Protein AF-A0A2M7RM57-F1 (afdb_monomer_lite)

Sequence (154 aa):
MERKLYTVLDNIRSAENVGSILRTAESLGIDRVFLVGITPDLSHPKVKKTSLGAEDNLDIVYEKDSVTLAEKLKKENFETVSLEICEGSMDIEDFVFKKDICLFLGNEVSGVAKEILDISDCIIKIPMAGKKESLNVAVSFGIAAYALKMKNKV

Foldseek 3Di:
DQFAEEEEEEQAQDLLLQLLLLLLCLVLVHAAYEYEANRDDPVDVNSCVNVVCSVVVHHYHYYHDVLVVLVVVVVVVEAEEEEDPDPQAAELLPDDDPHHYYYYFYYPPPTDDPSSVVPGPHYHYHDDPDPDPDDGRSVRSNVNSVSSSVNSVD

Structure (mmCIF, N/CA/C/O backbone):
data_AF-A0A2M7RM57-F1
#
_entry.id   AF-A0A2M7RM57-F1
#
loop_
_atom_site.group_PDB
_atom_site.id
_atom_site.type_symbol
_atom_site.label_atom_id
_atom_site.label_alt_id
_atom_site.label_comp_id
_atom_site.label_asym_id
_atom_site.label_entity_id
_atom_site.label_seq_id
_atom_site.pdbx_PDB_ins_code
_atom_site.Cartn_x
_atom_site.Cartn_y
_atom_site.Cartn_z
_atom_site.occupancy
_atom_site.B_iso_or_equiv
_atom_site.auth_seq_id
_atom_site.auth_comp_id
_atom_site.auth_asym_id
_atom_site.auth_atom_id
_atom_site.pdbx_PDB_model_num
ATOM 1 N N . MET A 1 1 ? -10.420 17.363 11.952 1.00 61.44 1 MET A N 1
ATOM 2 C CA . MET A 1 1 ? -9.116 17.329 11.256 1.00 61.44 1 MET A CA 1
ATOM 3 C C . MET A 1 1 ? -9.121 16.094 10.385 1.00 61.44 1 MET A C 1
ATOM 5 O O . MET A 1 1 ? -9.561 15.058 10.868 1.00 61.44 1 MET A O 1
ATOM 9 N N . GLU A 1 2 ? -8.717 16.223 9.124 1.00 81.69 2 GLU A N 1
ATOM 10 C CA . GLU A 1 2 ? -8.566 15.074 8.225 1.00 81.69 2 GLU A CA 1
ATOM 11 C C . GLU A 1 2 ? -7.456 14.168 8.782 1.00 81.69 2 GLU A C 1
ATOM 13 O O . GLU A 1 2 ? -6.393 14.665 9.157 1.00 81.69 2 GLU A O 1
ATOM 18 N N . ARG A 1 3 ? -7.734 12.868 8.933 1.00 91.12 3 ARG A N 1
ATOM 19 C CA . ARG A 1 3 ? -6.757 11.898 9.460 1.00 91.12 3 ARG A CA 1
ATOM 20 C C . ARG A 1 3 ? -5.692 11.596 8.410 1.00 91.12 3 ARG A C 1
ATOM 22 O O . ARG A 1 3 ? -6.001 11.612 7.218 1.00 91.12 3 ARG A O 1
ATOM 29 N N . LYS A 1 4 ? -4.476 11.276 8.839 1.00 95.50 4 LYS A N 1
ATOM 30 C CA . LYS A 1 4 ? -3.389 10.904 7.928 1.00 95.50 4 LYS A CA 1
ATOM 31 C C . LYS A 1 4 ? -3.624 9.526 7.325 1.00 95.50 4 LYS A C 1
ATOM 33 O O . LYS A 1 4 ? -4.109 8.611 7.997 1.00 95.50 4 LYS A O 1
ATOM 38 N N . LEU A 1 5 ? -3.232 9.381 6.065 1.00 97.06 5 LEU A N 1
ATOM 39 C CA . LEU A 1 5 ? -3.246 8.122 5.336 1.00 97.06 5 LEU A CA 1
ATOM 40 C C . LEU A 1 5 ? -1.854 7.860 4.766 1.00 97.06 5 LEU A C 1
ATOM 42 O O . LEU A 1 5 ? -1.407 8.541 3.846 1.00 97.06 5 LEU A O 1
ATOM 46 N N . TYR A 1 6 ? -1.184 6.849 5.311 1.00 98.44 6 TYR A N 1
ATOM 47 C CA . TYR A 1 6 ? 0.064 6.319 4.770 1.00 98.44 6 TYR A CA 1
ATOM 48 C C . TYR A 1 6 ? -0.209 5.066 3.943 1.00 98.44 6 TYR A C 1
ATOM 50 O O . TYR A 1 6 ? -1.182 4.354 4.183 1.00 98.44 6 TYR A O 1
ATOM 58 N N . THR A 1 7 ? 0.664 4.774 2.985 1.00 98.62 7 THR A N 1
ATOM 59 C CA . THR A 1 7 ? 0.595 3.553 2.168 1.00 98.62 7 THR A CA 1
ATOM 60 C C . THR A 1 7 ? 1.918 2.808 2.216 1.00 98.62 7 THR A C 1
ATOM 62 O O . THR A 1 7 ? 2.970 3.428 2.120 1.00 98.62 7 THR A O 1
ATOM 65 N N . VAL A 1 8 ? 1.873 1.487 2.336 1.00 98.81 8 VAL A N 1
ATOM 66 C CA . VAL A 1 8 ? 3.037 0.599 2.328 1.00 98.81 8 VAL A CA 1
ATOM 67 C C . VAL A 1 8 ? 2.930 -0.324 1.126 1.00 98.81 8 VAL A C 1
ATOM 69 O O . VAL A 1 8 ? 1.977 -1.091 1.011 1.00 98.81 8 VAL A O 1
ATOM 72 N N . LEU A 1 9 ? 3.914 -0.250 0.235 1.00 98.69 9 LEU A N 1
ATOM 73 C CA . LEU A 1 9 ? 4.109 -1.199 -0.852 1.00 98.69 9 LEU A CA 1
ATOM 74 C C . LEU A 1 9 ? 5.076 -2.275 -0.357 1.00 98.69 9 LEU A C 1
ATOM 76 O O . LEU A 1 9 ? 6.291 -2.062 -0.339 1.00 98.69 9 LEU A O 1
ATOM 80 N N . ASP A 1 10 ? 4.527 -3.406 0.084 1.00 98.25 10 ASP A N 1
ATOM 81 C CA . ASP A 1 10 ? 5.308 -4.506 0.639 1.00 98.25 10 ASP A CA 1
ATOM 82 C C . ASP A 1 10 ? 5.699 -5.507 -0.452 1.00 98.25 10 ASP A C 1
ATOM 84 O O . ASP A 1 10 ? 4.862 -6.220 -1.009 1.00 98.25 10 ASP A O 1
ATOM 88 N N . ASN A 1 11 ? 6.998 -5.548 -0.763 1.00 98.00 11 ASN A N 1
ATOM 89 C CA . ASN A 1 11 ? 7.586 -6.457 -1.743 1.00 98.00 11 ASN A CA 1
ATOM 90 C C . ASN A 1 11 ? 6.893 -6.433 -3.126 1.00 98.00 11 ASN A C 1
ATOM 92 O O . ASN A 1 11 ? 6.825 -7.459 -3.810 1.00 98.00 11 ASN A O 1
ATOM 96 N N . ILE A 1 12 ? 6.406 -5.271 -3.575 1.00 98.19 12 ILE A N 1
ATOM 97 C CA . ILE A 1 12 ? 5.821 -5.093 -4.914 1.00 98.19 12 ILE A CA 1
ATOM 98 C C . ILE A 1 12 ? 6.909 -5.274 -5.965 1.00 98.19 12 ILE A C 1
ATOM 100 O O . ILE A 1 12 ? 7.942 -4.619 -5.916 1.00 98.19 12 ILE A O 1
ATOM 104 N N . ARG A 1 13 ? 6.700 -6.145 -6.953 1.00 97.62 13 ARG A N 1
ATOM 105 C CA . ARG A 1 13 ? 7.745 -6.448 -7.945 1.00 97.62 13 ARG A CA 1
ATOM 106 C C . ARG A 1 13 ? 7.738 -5.504 -9.134 1.00 97.62 13 ARG A C 1
ATOM 108 O O . ARG A 1 13 ? 8.794 -5.186 -9.682 1.00 97.62 13 ARG A O 1
ATOM 115 N N . SER A 1 14 ? 6.559 -5.103 -9.595 1.00 98.19 14 SER A N 1
ATOM 116 C CA . SER A 1 14 ? 6.437 -4.320 -10.819 1.00 98.19 14 SER A CA 1
ATOM 117 C C . SER A 1 14 ? 6.740 -2.848 -10.570 1.00 98.19 14 SER A C 1
ATOM 119 O O . SER A 1 14 ? 5.947 -2.123 -9.974 1.00 98.19 14 SER A O 1
ATOM 121 N N . ALA A 1 15 ? 7.844 -2.371 -11.139 1.00 98.19 15 ALA A N 1
ATOM 122 C CA . ALA A 1 15 ? 8.181 -0.950 -11.151 1.00 98.19 15 ALA A CA 1
ATOM 123 C C . ALA A 1 15 ? 7.086 -0.063 -11.786 1.00 98.19 15 ALA A C 1
ATOM 125 O O . ALA A 1 15 ? 6.947 1.098 -11.415 1.00 98.19 15 ALA A O 1
ATOM 126 N N . GLU A 1 16 ? 6.300 -0.593 -12.730 1.00 98.44 16 GLU A N 1
ATOM 127 C CA . GLU A 1 16 ? 5.183 0.140 -13.350 1.00 98.44 16 GLU A CA 1
ATOM 128 C C . GLU A 1 16 ? 3.979 0.251 -12.407 1.00 98.44 16 GLU A C 1
ATOM 130 O O . GLU A 1 16 ? 3.313 1.289 -12.384 1.00 98.44 16 GLU A O 1
ATOM 135 N N . ASN A 1 17 ? 3.724 -0.781 -11.589 1.00 98.56 17 ASN A N 1
ATOM 136 C CA . ASN A 1 17 ? 2.720 -0.699 -10.527 1.00 98.56 17 ASN A CA 1
ATOM 137 C C . ASN A 1 17 ? 3.150 0.322 -9.470 1.00 98.56 17 ASN A C 1
ATOM 139 O O . ASN A 1 17 ? 2.335 1.157 -9.097 1.00 98.56 17 ASN A O 1
ATOM 143 N N . VAL A 1 18 ? 4.420 0.300 -9.039 1.00 98.69 18 VAL A N 1
ATOM 144 C CA . VAL A 1 18 ? 4.945 1.271 -8.062 1.00 98.69 18 VAL A CA 1
ATOM 145 C C . VAL A 1 18 ? 4.752 2.700 -8.563 1.00 98.69 18 VAL A C 1
ATOM 147 O O . VAL A 1 18 ? 4.124 3.496 -7.875 1.00 98.69 18 VAL A O 1
ATOM 150 N N . GLY A 1 19 ? 5.218 3.034 -9.771 1.00 98.50 19 GLY A N 1
ATOM 151 C CA . GLY A 1 19 ? 5.071 4.403 -10.271 1.00 98.50 19 GLY A CA 1
ATOM 152 C C . GLY A 1 19 ? 3.611 4.813 -10.493 1.00 98.50 19 GLY A C 1
ATOM 153 O O . GLY A 1 19 ? 3.244 5.941 -10.174 1.00 98.50 19 GLY A O 1
ATOM 154 N N . SER A 1 20 ? 2.740 3.895 -10.930 1.00 98.62 20 SER A N 1
ATOM 155 C CA . SER A 1 20 ? 1.295 4.166 -11.016 1.00 98.62 20 SER A CA 1
ATOM 156 C C . SER A 1 20 ? 0.673 4.440 -9.641 1.00 98.62 20 SER A C 1
ATOM 158 O O . SER A 1 20 ? -0.116 5.371 -9.504 1.00 98.62 20 SER A O 1
ATOM 160 N N . ILE A 1 21 ? 1.062 3.673 -8.617 1.00 98.75 21 ILE A N 1
ATOM 161 C CA . ILE A 1 21 ? 0.627 3.876 -7.230 1.00 98.75 21 ILE A CA 1
ATOM 162 C C . ILE A 1 21 ? 1.112 5.227 -6.710 1.00 98.75 21 ILE A C 1
ATOM 164 O O . ILE A 1 21 ? 0.301 5.968 -6.169 1.00 98.75 21 ILE A O 1
ATOM 168 N N . LEU A 1 22 ? 2.381 5.593 -6.923 1.00 98.69 22 LEU A N 1
ATOM 169 C CA . LEU A 1 22 ? 2.905 6.907 -6.533 1.00 98.69 22 LEU A CA 1
ATOM 170 C C . LEU A 1 22 ? 2.117 8.040 -7.196 1.00 98.69 22 LEU A C 1
ATOM 172 O O . LEU A 1 22 ? 1.693 8.974 -6.525 1.00 98.69 22 LEU A O 1
ATOM 176 N N . ARG A 1 23 ? 1.829 7.926 -8.495 1.00 98.56 23 ARG A N 1
ATOM 177 C CA . ARG A 1 23 ? 1.012 8.919 -9.197 1.00 98.56 23 ARG A CA 1
ATOM 178 C C . ARG A 1 23 ? -0.365 9.085 -8.567 1.00 98.56 23 ARG A C 1
ATOM 180 O O . ARG A 1 23 ? -0.805 10.203 -8.324 1.00 98.56 23 ARG A O 1
ATOM 187 N N . THR A 1 24 ? -1.047 7.976 -8.294 1.00 98.62 24 THR A N 1
ATOM 188 C CA . THR A 1 24 ? -2.359 8.009 -7.644 1.00 98.62 24 THR A CA 1
ATOM 189 C C . THR A 1 24 ? -2.273 8.519 -6.206 1.00 98.62 24 THR A C 1
ATOM 191 O O . THR A 1 24 ? -3.161 9.249 -5.775 1.00 98.62 24 THR A O 1
ATOM 194 N N . ALA A 1 25 ? -1.214 8.177 -5.473 1.00 98.44 25 ALA A N 1
ATOM 195 C CA . ALA A 1 25 ? -1.012 8.593 -4.093 1.00 98.44 25 ALA A CA 1
ATOM 196 C C . ALA A 1 25 ? -0.871 10.116 -3.982 1.00 98.44 25 ALA A C 1
ATOM 198 O O . ALA A 1 25 ? -1.557 10.735 -3.171 1.00 98.44 25 ALA A O 1
ATOM 199 N N . GLU A 1 26 ? -0.058 10.722 -4.848 1.00 97.88 26 GLU A N 1
ATOM 200 C CA . GLU A 1 26 ? 0.096 12.178 -4.923 1.00 97.88 26 GLU A CA 1
ATOM 201 C C . GLU A 1 26 ? -1.242 12.845 -5.253 1.00 97.88 26 GLU A C 1
ATOM 203 O O . GLU A 1 26 ? -1.724 13.690 -4.500 1.00 97.88 26 GLU A O 1
ATOM 208 N N . SER A 1 27 ? -1.921 12.366 -6.300 1.00 97.19 27 SER A N 1
ATOM 209 C CA . SER A 1 27 ? -3.180 12.958 -6.766 1.00 97.19 27 SER A CA 1
ATOM 210 C C . SER A 1 27 ? -4.321 12.878 -5.744 1.00 97.19 27 SER A C 1
ATOM 212 O O . SER A 1 27 ? -5.268 13.662 -5.810 1.00 97.19 27 SER A O 1
ATOM 214 N N . LEU A 1 28 ? -4.265 11.924 -4.811 1.00 96.81 28 LEU A N 1
ATOM 215 C CA . LEU A 1 28 ? -5.256 11.756 -3.746 1.00 96.81 28 LEU A CA 1
ATOM 216 C C . LEU A 1 28 ? -4.838 12.394 -2.413 1.00 96.81 28 LEU A C 1
ATOM 218 O O . LEU A 1 28 ? -5.614 12.342 -1.454 1.00 96.81 28 LEU A O 1
ATOM 222 N N . GLY A 1 29 ? -3.652 13.005 -2.339 1.00 96.00 29 GLY A N 1
ATOM 223 C CA . GLY A 1 29 ? -3.125 13.594 -1.110 1.00 96.00 29 GLY A CA 1
ATOM 224 C C . GLY A 1 29 ? -2.883 12.541 -0.028 1.00 96.00 29 GLY A C 1
ATOM 225 O O . GLY A 1 29 ? -3.387 12.677 1.090 1.00 96.00 29 GLY A O 1
ATOM 226 N N . ILE A 1 30 ? -2.196 11.457 -0.396 1.00 97.50 30 ILE A N 1
ATOM 227 C CA . ILE A 1 30 ? -1.618 10.483 0.536 1.00 97.50 30 ILE A CA 1
ATOM 228 C C . ILE A 1 30 ? -0.390 11.119 1.181 1.00 97.50 30 ILE A C 1
ATOM 230 O O . ILE A 1 30 ? 0.481 11.634 0.486 1.00 97.50 30 ILE A O 1
ATOM 234 N N . ASP A 1 31 ? -0.320 11.077 2.508 1.00 97.06 31 ASP A N 1
ATOM 235 C CA . ASP A 1 31 ? 0.674 11.842 3.262 1.00 97.06 31 ASP A CA 1
ATOM 236 C C . ASP A 1 31 ? 2.089 11.255 3.158 1.00 97.06 31 ASP A C 1
ATOM 238 O O . ASP A 1 31 ? 3.069 11.993 3.219 1.00 97.06 31 ASP A O 1
ATOM 242 N N . ARG A 1 32 ? 2.206 9.925 3.035 1.00 98.38 32 ARG A N 1
ATOM 243 C CA . ARG A 1 32 ? 3.490 9.218 2.926 1.00 98.38 32 ARG A CA 1
ATOM 244 C C . ARG A 1 32 ? 3.338 7.860 2.255 1.00 98.38 32 ARG A C 1
ATOM 246 O O . ARG A 1 32 ? 2.374 7.134 2.514 1.00 98.38 32 ARG A O 1
ATOM 253 N N . VAL A 1 33 ?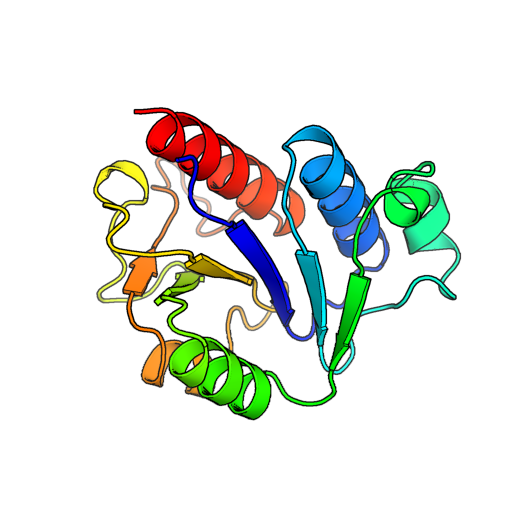 4.337 7.486 1.462 1.00 98.75 33 VAL A N 1
ATOM 254 C CA . VAL A 1 33 ? 4.443 6.163 0.844 1.00 98.75 33 VAL A CA 1
ATOM 255 C C . VAL A 1 33 ? 5.722 5.463 1.299 1.00 98.75 33 VAL A C 1
ATOM 257 O O . VAL A 1 33 ? 6.812 6.020 1.211 1.00 98.75 33 VAL A O 1
ATOM 260 N N . PHE A 1 34 ? 5.600 4.223 1.761 1.00 98.81 34 PHE A N 1
ATOM 261 C CA . PHE A 1 34 ? 6.725 3.365 2.107 1.00 98.81 34 PHE A CA 1
ATOM 262 C C . PHE A 1 34 ? 6.963 2.333 1.010 1.00 98.81 34 PHE A C 1
ATOM 264 O O . PHE A 1 34 ? 6.041 1.618 0.615 1.00 98.81 34 PHE A O 1
ATOM 271 N N . LEU A 1 35 ? 8.206 2.233 0.548 1.00 98.69 35 LEU A N 1
ATOM 272 C CA . LEU A 1 35 ? 8.666 1.193 -0.368 1.00 98.69 35 LEU A CA 1
ATOM 273 C C . LEU A 1 35 ? 9.481 0.190 0.445 1.00 98.69 35 LEU A C 1
ATOM 275 O O . LEU A 1 35 ? 10.524 0.546 0.999 1.00 98.69 35 LEU A O 1
ATOM 279 N N . VAL A 1 36 ? 8.973 -1.040 0.568 1.00 98.62 36 VAL A N 1
ATOM 280 C CA . VAL A 1 36 ? 9.518 -2.022 1.513 1.00 98.62 36 VAL A CA 1
ATOM 281 C C . VAL A 1 36 ? 10.094 -3.241 0.808 1.00 98.62 36 VAL A C 1
ATOM 283 O O . VAL A 1 36 ? 9.532 -3.735 -0.178 1.00 98.62 36 VAL A O 1
ATOM 286 N N . GLY A 1 37 ? 11.220 -3.732 1.328 1.00 97.56 37 GLY A N 1
ATOM 287 C CA . GLY A 1 37 ? 11.848 -4.972 0.887 1.00 97.56 37 GLY A CA 1
ATOM 288 C C . GLY A 1 37 ? 12.381 -4.866 -0.539 1.00 97.56 37 GLY A C 1
ATOM 289 O O . GLY A 1 37 ? 13.231 -4.026 -0.829 1.00 97.56 37 GLY A O 1
ATOM 290 N N . ILE A 1 38 ? 11.893 -5.727 -1.436 1.00 97.38 38 ILE A N 1
ATOM 291 C CA . ILE A 1 38 ? 12.341 -5.754 -2.841 1.00 97.38 38 ILE A CA 1
ATOM 292 C C . ILE A 1 38 ? 11.683 -4.692 -3.734 1.00 97.38 38 ILE A C 1
ATOM 294 O O . ILE A 1 38 ? 11.939 -4.681 -4.940 1.00 97.38 38 ILE A O 1
ATOM 298 N N . THR A 1 39 ? 10.804 -3.854 -3.181 1.00 98.44 39 THR A N 1
ATOM 299 C CA . THR A 1 39 ? 10.022 -2.890 -3.961 1.00 98.44 39 THR A CA 1
ATOM 300 C C . THR A 1 39 ? 10.928 -1.926 -4.735 1.00 98.44 39 THR A C 1
ATOM 302 O O . THR A 1 39 ? 11.759 -1.266 -4.109 1.00 98.44 39 THR A O 1
ATOM 305 N N . PRO A 1 40 ? 10.791 -1.814 -6.076 1.00 98.06 40 PRO A N 1
ATOM 306 C CA . PRO A 1 40 ? 11.600 -0.902 -6.876 1.00 98.06 40 PRO A CA 1
ATOM 307 C C . PRO A 1 40 ? 11.524 0.539 -6.377 1.00 98.06 40 PRO A C 1
ATOM 309 O O . PRO A 1 40 ? 10.439 1.082 -6.176 1.00 98.06 40 PRO A O 1
ATOM 312 N N . ASP A 1 41 ? 12.689 1.158 -6.226 1.00 96.00 41 ASP A N 1
ATOM 313 C CA . ASP A 1 41 ? 12.825 2.538 -5.786 1.00 96.00 41 ASP A CA 1
ATOM 314 C C . ASP A 1 41 ? 12.803 3.545 -6.950 1.00 96.00 41 ASP A C 1
ATOM 316 O O . ASP A 1 41 ? 12.694 3.195 -8.131 1.00 96.00 41 ASP A O 1
ATOM 320 N N . LEU A 1 42 ? 12.950 4.829 -6.618 1.00 95.81 42 LEU A N 1
ATOM 321 C CA . LEU A 1 42 ? 13.011 5.913 -7.601 1.00 95.81 42 LEU A CA 1
ATOM 322 C C . LEU A 1 42 ? 14.261 5.866 -8.502 1.00 95.81 42 LEU A C 1
ATOM 324 O O . LEU A 1 42 ? 14.324 6.601 -9.490 1.00 95.81 42 LEU A O 1
ATOM 328 N N . SER A 1 43 ? 15.263 5.026 -8.217 1.00 95.56 43 SER A N 1
ATOM 329 C CA . SER A 1 43 ? 16.381 4.819 -9.146 1.00 95.56 43 SER A CA 1
ATOM 330 C C . SER A 1 43 ? 15.950 4.012 -10.376 1.00 95.56 43 SER A C 1
ATOM 332 O O . SER A 1 43 ? 16.556 4.132 -11.445 1.00 95.56 43 SER A O 1
ATOM 334 N N . HIS A 1 44 ? 14.862 3.242 -10.270 1.00 97.12 44 HIS A N 1
ATOM 335 C CA . HIS A 1 44 ? 14.381 2.401 -11.351 1.00 97.12 44 HIS A CA 1
ATOM 336 C C . HIS A 1 44 ? 13.651 3.230 -12.433 1.00 97.12 44 HIS A C 1
ATOM 338 O O . HIS A 1 44 ? 12.614 3.846 -12.170 1.00 97.12 44 HIS A O 1
ATOM 344 N N . PRO A 1 45 ? 14.087 3.191 -13.709 1.00 96.50 45 PRO A N 1
ATOM 345 C CA . PRO A 1 45 ? 13.595 4.105 -14.748 1.00 96.50 45 PRO A CA 1
ATOM 346 C C . PRO A 1 45 ? 12.099 3.950 -15.048 1.00 96.50 45 PRO A C 1
ATOM 348 O O . PRO A 1 45 ? 11.426 4.919 -15.392 1.00 96.50 45 PRO A O 1
ATOM 351 N N . LYS A 1 46 ? 11.550 2.735 -14.902 1.00 97.75 46 LYS A N 1
ATOM 352 C CA . LYS A 1 46 ? 10.108 2.499 -15.086 1.00 97.75 46 LYS A CA 1
ATOM 353 C C . LYS A 1 46 ? 9.238 3.107 -13.981 1.00 97.75 46 LYS A C 1
ATOM 355 O O . LYS A 1 46 ? 8.101 3.454 -14.286 1.00 97.75 46 LYS A O 1
ATOM 360 N N . VAL A 1 47 ? 9.761 3.258 -12.756 1.00 97.75 47 VAL A N 1
ATOM 361 C CA . VAL A 1 47 ? 9.029 3.926 -11.667 1.00 97.75 47 VAL A CA 1
ATOM 362 C C . VAL A 1 47 ? 8.820 5.380 -12.072 1.00 97.75 47 VAL A C 1
ATOM 364 O O . VAL A 1 47 ? 7.686 5.768 -12.324 1.00 97.75 47 VAL A O 1
ATOM 367 N N . LYS A 1 48 ? 9.913 6.109 -12.335 1.00 95.94 48 LYS A N 1
ATOM 368 C CA . LYS A 1 48 ? 9.886 7.508 -12.807 1.00 95.94 48 LYS A CA 1
ATOM 369 C C . LYS A 1 48 ? 9.021 7.720 -14.050 1.00 95.94 48 LYS A C 1
ATOM 371 O O . LYS A 1 48 ? 8.248 8.668 -14.153 1.00 95.94 48 LYS A O 1
ATOM 376 N N . LYS A 1 49 ? 9.125 6.806 -15.022 1.00 96.94 49 LYS A N 1
ATOM 377 C CA . LYS A 1 49 ? 8.346 6.882 -16.267 1.00 96.94 49 LYS A CA 1
ATOM 378 C C . LYS A 1 49 ? 6.833 6.813 -16.025 1.00 96.94 49 LYS A C 1
ATOM 380 O O . LYS A 1 49 ? 6.081 7.376 -16.814 1.00 96.94 49 LYS A O 1
ATOM 385 N N . THR A 1 50 ? 6.385 6.089 -15.001 1.00 96.75 50 THR A N 1
ATOM 386 C CA . THR A 1 50 ? 4.952 5.871 -14.740 1.00 96.75 50 THR A CA 1
ATOM 387 C C . THR A 1 50 ? 4.394 6.800 -13.664 1.00 96.75 50 THR A C 1
ATOM 389 O O . THR A 1 50 ? 3.218 7.157 -13.747 1.00 96.75 50 THR A O 1
ATOM 392 N N . SER A 1 51 ? 5.230 7.266 -12.731 1.00 95.06 51 SER A N 1
ATOM 393 C CA . SER A 1 51 ? 4.866 8.272 -11.727 1.00 95.06 51 SER A CA 1
ATOM 394 C C . SER A 1 51 ? 4.710 9.682 -12.304 1.00 95.06 51 SER A C 1
ATOM 396 O O . SER A 1 51 ? 3.879 10.442 -11.815 1.00 95.06 51 SER A O 1
ATOM 398 N N . LEU A 1 52 ? 5.422 10.008 -13.392 1.00 95.44 52 LEU A N 1
ATOM 399 C CA . LEU A 1 52 ? 5.318 11.286 -14.118 1.00 95.44 52 LEU A CA 1
ATOM 400 C C . LEU A 1 52 ? 5.544 12.534 -13.238 1.00 95.44 52 LEU A C 1
ATOM 402 O O . LEU A 1 52 ? 4.835 13.528 -13.391 1.00 95.44 52 LEU A O 1
ATOM 406 N N . GLY A 1 53 ? 6.530 12.494 -12.337 1.00 94.19 53 GLY A N 1
ATOM 407 C CA . GLY A 1 53 ? 6.894 13.621 -11.466 1.00 94.19 53 GLY A CA 1
ATOM 408 C C . GLY A 1 53 ? 6.090 13.695 -10.166 1.00 94.19 53 GLY A C 1
ATOM 409 O O . GLY A 1 53 ? 6.349 14.558 -9.332 1.00 94.19 53 GLY A O 1
ATOM 410 N N . ALA A 1 54 ? 5.136 12.785 -9.953 1.00 95.44 54 ALA A N 1
ATOM 411 C CA . ALA A 1 54 ? 4.425 12.670 -8.681 1.00 95.44 54 ALA A CA 1
ATOM 412 C C . ALA A 1 54 ? 5.371 12.363 -7.507 1.00 95.44 54 ALA A C 1
ATOM 414 O O . ALA A 1 54 ? 5.124 12.784 -6.380 1.00 95.44 54 ALA A O 1
ATOM 415 N N . GLU A 1 55 ? 6.472 11.657 -7.775 1.00 93.38 55 GLU A N 1
ATOM 416 C CA . GLU A 1 55 ? 7.487 11.330 -6.777 1.00 93.38 55 GLU A CA 1
ATOM 417 C C . GLU A 1 55 ? 8.157 12.559 -6.150 1.00 93.38 55 GLU A C 1
ATOM 419 O O . GLU A 1 55 ? 8.637 12.464 -5.025 1.00 93.38 55 GLU A O 1
ATOM 424 N N . ASP A 1 56 ? 8.166 13.704 -6.840 1.00 95.00 56 ASP A N 1
ATOM 425 C CA . ASP A 1 56 ? 8.834 14.922 -6.371 1.00 95.00 56 ASP A CA 1
ATOM 426 C C . ASP A 1 56 ? 8.024 15.657 -5.288 1.00 95.00 56 ASP A C 1
ATOM 428 O O . ASP A 1 56 ? 8.572 16.479 -4.553 1.00 95.00 56 ASP A O 1
ATOM 432 N N . ASN A 1 57 ? 6.725 15.358 -5.176 1.00 95.94 57 ASN A N 1
ATOM 433 C CA . ASN A 1 57 ? 5.801 15.983 -4.222 1.00 95.94 57 ASN A CA 1
ATOM 434 C C . ASN A 1 57 ? 5.312 15.016 -3.133 1.00 95.94 57 ASN A C 1
ATOM 436 O O . ASN A 1 57 ? 4.503 15.396 -2.288 1.00 95.94 57 ASN A O 1
ATOM 440 N N . LEU A 1 58 ? 5.792 13.771 -3.148 1.00 96.31 58 LEU A N 1
ATOM 441 C CA . LEU A 1 58 ? 5.454 12.756 -2.159 1.00 96.31 58 LEU A CA 1
ATOM 442 C C . LEU A 1 58 ? 6.580 12.560 -1.151 1.00 96.31 58 LEU A C 1
ATOM 444 O O . LEU A 1 58 ? 7.753 12.462 -1.507 1.00 96.31 58 LEU A O 1
ATOM 448 N N . ASP A 1 59 ? 6.204 12.393 0.114 1.00 98.00 59 ASP A N 1
ATOM 449 C CA . ASP A 1 59 ? 7.115 11.863 1.121 1.00 98.00 59 ASP A CA 1
ATOM 450 C C . ASP A 1 59 ? 7.252 10.344 0.922 1.00 98.00 59 ASP A C 1
ATOM 452 O O . ASP A 1 59 ? 6.330 9.575 1.214 1.00 98.00 59 ASP A O 1
ATOM 456 N N . ILE A 1 60 ? 8.385 9.918 0.360 1.00 98.44 60 ILE A N 1
ATOM 457 C CA . ILE A 1 60 ? 8.674 8.517 0.035 1.00 98.44 60 ILE A CA 1
ATOM 458 C C . ILE A 1 60 ? 9.802 8.016 0.934 1.00 98.44 60 ILE A C 1
ATOM 460 O O . ILE A 1 60 ? 10.912 8.549 0.919 1.00 98.44 60 ILE A O 1
ATOM 464 N N . VAL A 1 61 ? 9.529 6.949 1.684 1.00 98.31 61 VAL A N 1
ATOM 465 C CA . VAL A 1 61 ? 10.469 6.358 2.642 1.00 98.31 61 VAL A CA 1
ATOM 466 C C . VAL A 1 61 ? 10.772 4.912 2.265 1.00 98.31 61 VAL A C 1
ATOM 468 O O . VAL A 1 61 ? 9.881 4.143 1.914 1.00 98.31 61 VAL A O 1
ATOM 471 N N . TYR A 1 62 ? 12.041 4.530 2.368 1.00 98.19 62 TYR A N 1
ATOM 472 C CA . TYR A 1 62 ? 12.496 3.166 2.1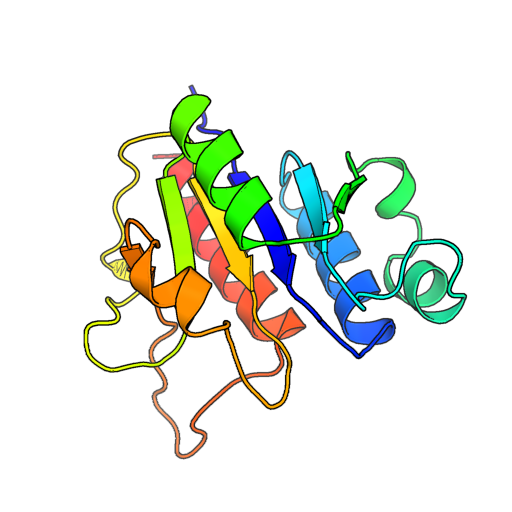20 1.00 98.19 62 TYR A CA 1
ATOM 473 C C . TYR A 1 62 ? 12.698 2.433 3.432 1.00 98.19 62 TYR A C 1
ATOM 475 O O . TYR A 1 62 ? 13.413 2.920 4.307 1.00 98.19 62 TYR A O 1
ATOM 483 N N . GLU A 1 63 ? 12.116 1.247 3.544 1.00 98.25 63 GLU A N 1
ATOM 484 C CA . GLU A 1 63 ? 12.269 0.390 4.717 1.00 98.25 63 GLU A CA 1
ATOM 485 C C . GLU A 1 63 ? 12.623 -1.032 4.283 1.00 98.25 63 GLU A C 1
ATOM 487 O O . GLU A 1 63 ? 12.318 -1.476 3.177 1.00 98.25 63 GLU A O 1
ATOM 492 N N . LYS A 1 64 ? 13.313 -1.769 5.152 1.00 97.62 64 LYS A N 1
ATOM 493 C CA . LYS A 1 64 ? 13.749 -3.135 4.822 1.00 97.62 64 LYS A CA 1
ATOM 494 C C . LYS A 1 64 ? 12.700 -4.190 5.140 1.00 97.62 64 LYS A C 1
ATOM 496 O O . LYS A 1 64 ? 12.637 -5.194 4.440 1.00 97.62 64 LYS A O 1
ATOM 501 N N . ASP A 1 65 ? 11.930 -3.970 6.198 1.00 97.69 65 ASP A N 1
ATOM 502 C CA . ASP A 1 65 ? 11.078 -4.980 6.812 1.00 97.69 65 ASP A CA 1
ATOM 503 C C . ASP A 1 65 ? 9.725 -4.375 7.193 1.00 97.69 65 ASP A C 1
ATOM 505 O O . ASP A 1 65 ? 9.654 -3.373 7.912 1.00 97.69 65 ASP A O 1
ATOM 509 N N . SER A 1 66 ? 8.649 -4.974 6.685 1.00 97.44 66 SER A N 1
ATOM 510 C CA . SER A 1 66 ? 7.291 -4.461 6.858 1.00 97.44 66 SER A CA 1
ATOM 511 C C . SER A 1 66 ? 6.764 -4.692 8.273 1.00 97.44 66 SER A C 1
ATOM 513 O O . SER A 1 66 ? 6.001 -3.864 8.769 1.00 97.44 66 SER A O 1
ATOM 515 N N . VAL A 1 67 ? 7.203 -5.757 8.953 1.00 98.06 67 VAL A N 1
ATOM 516 C CA . VAL A 1 67 ? 6.774 -6.092 10.321 1.00 98.06 67 VAL A CA 1
ATOM 517 C C . VAL A 1 67 ? 7.294 -5.049 11.308 1.00 98.06 67 VAL A C 1
ATOM 519 O O . VAL A 1 67 ? 6.522 -4.442 12.049 1.00 98.06 67 VAL A O 1
ATOM 522 N N . THR A 1 68 ? 8.592 -4.754 11.250 1.00 98.19 68 THR A N 1
ATOM 523 C CA . THR A 1 68 ? 9.235 -3.718 12.066 1.00 98.19 68 THR A CA 1
ATOM 524 C C . THR A 1 68 ? 8.606 -2.346 11.809 1.00 98.19 68 THR A C 1
ATOM 526 O O . THR A 1 68 ? 8.365 -1.579 12.747 1.00 98.19 68 THR A O 1
ATOM 529 N N . LEU A 1 69 ? 8.298 -2.034 10.543 1.00 98.31 69 LEU A N 1
ATOM 530 C CA . LEU A 1 69 ? 7.600 -0.803 10.176 1.00 98.31 69 LEU A CA 1
ATOM 531 C C . LEU A 1 69 ? 6.188 -0.745 10.781 1.00 98.31 69 LEU A C 1
ATOM 533 O O . LEU A 1 69 ? 5.820 0.274 11.366 1.00 98.31 69 LEU A O 1
ATOM 537 N N . ALA A 1 70 ? 5.411 -1.823 10.683 1.00 98.19 70 ALA A N 1
ATOM 538 C CA . ALA A 1 70 ? 4.066 -1.900 11.246 1.00 98.19 70 ALA A CA 1
ATOM 539 C C . ALA A 1 70 ? 4.080 -1.683 12.768 1.00 98.19 70 ALA A C 1
ATOM 541 O O . ALA A 1 70 ? 3.327 -0.856 13.284 1.00 98.19 70 ALA A O 1
ATOM 542 N N . GLU A 1 71 ? 4.983 -2.348 13.492 1.00 97.88 71 GLU A N 1
ATOM 543 C CA . GLU A 1 71 ? 5.140 -2.167 14.940 1.00 97.88 71 GLU A CA 1
ATOM 544 C C . GLU A 1 71 ? 5.517 -0.730 15.320 1.00 97.88 71 GLU A C 1
ATOM 546 O O . GLU A 1 71 ? 5.013 -0.190 16.312 1.00 97.88 71 GLU A O 1
ATOM 551 N N . LYS A 1 72 ? 6.398 -0.093 14.540 1.00 98.12 72 LYS A N 1
ATOM 552 C CA . LYS A 1 72 ? 6.771 1.313 14.727 1.00 98.12 72 LYS A CA 1
ATOM 553 C C . LYS A 1 72 ? 5.561 2.229 14.540 1.00 98.12 72 LYS A C 1
ATOM 555 O O . LYS A 1 72 ? 5.277 3.038 15.419 1.00 98.12 72 LYS A O 1
ATOM 560 N N . LEU A 1 73 ? 4.815 2.068 13.450 1.00 97.56 73 LEU A N 1
ATOM 561 C CA . LEU A 1 73 ? 3.646 2.899 13.152 1.00 97.56 73 LEU A CA 1
ATOM 562 C C . LEU A 1 73 ? 2.530 2.723 14.191 1.00 97.56 73 LEU A C 1
ATOM 564 O O . LEU A 1 73 ? 1.901 3.702 14.591 1.00 97.56 73 LEU A O 1
ATOM 568 N N . LYS A 1 74 ? 2.338 1.510 14.724 1.00 96.75 74 LYS A N 1
ATOM 569 C CA . LYS A 1 74 ? 1.424 1.284 15.856 1.00 96.75 74 LYS A CA 1
ATOM 570 C C . LYS A 1 74 ? 1.812 2.096 17.092 1.00 96.75 74 LYS A C 1
ATOM 572 O O . LYS A 1 74 ? 0.937 2.682 17.728 1.00 96.75 74 LYS A O 1
ATOM 577 N N . LYS A 1 75 ? 3.108 2.171 17.423 1.00 97.25 75 LYS A N 1
ATOM 578 C CA . LYS A 1 75 ? 3.619 3.004 18.533 1.00 97.25 75 LYS A CA 1
ATOM 579 C C . LYS A 1 75 ? 3.418 4.500 18.272 1.00 97.25 75 LYS A C 1
ATOM 581 O O . LYS A 1 75 ? 3.251 5.260 19.219 1.00 97.25 75 LYS A O 1
ATOM 586 N N . GLU A 1 76 ? 3.375 4.905 17.005 1.00 96.31 76 GLU A N 1
ATOM 587 C CA . GLU A 1 76 ? 3.038 6.263 16.556 1.00 96.31 76 GLU A CA 1
ATOM 588 C C . GLU A 1 76 ? 1.517 6.512 16.453 1.00 96.31 76 GLU A C 1
ATOM 590 O O . GLU A 1 76 ? 1.092 7.539 15.932 1.00 96.31 76 GLU A O 1
ATOM 595 N N . ASN A 1 77 ? 0.690 5.605 16.989 1.00 95.81 77 ASN A N 1
ATOM 596 C CA . ASN A 1 77 ? -0.772 5.690 17.007 1.00 95.81 77 ASN A CA 1
ATOM 597 C C . ASN A 1 77 ? -1.435 5.632 15.616 1.00 95.81 77 ASN A C 1
ATOM 599 O O . ASN A 1 77 ? -2.513 6.195 15.419 1.00 95.81 77 ASN A O 1
ATOM 603 N N . PHE A 1 78 ? -0.838 4.899 14.672 1.00 97.44 78 PHE A N 1
ATOM 604 C CA . PHE A 1 78 ? -1.505 4.510 13.427 1.00 97.44 78 PHE A CA 1
ATOM 605 C C . PHE A 1 78 ? -2.305 3.209 13.599 1.00 97.44 78 PHE A C 1
ATOM 607 O O . PHE A 1 78 ? -1.967 2.343 14.412 1.00 97.44 78 PHE A O 1
ATOM 614 N N . GLU A 1 79 ? -3.398 3.072 12.851 1.00 97.06 79 GLU A N 1
ATOM 615 C CA . GLU A 1 79 ? -4.088 1.808 12.583 1.00 97.06 79 GLU A CA 1
ATOM 616 C C . GLU A 1 79 ? -3.437 1.138 11.379 1.00 97.06 79 GLU A C 1
ATOM 618 O O . GLU A 1 79 ? -3.328 1.729 10.307 1.00 97.06 79 GLU A O 1
ATOM 623 N N . THR A 1 80 ? -2.992 -0.095 11.556 1.00 97.81 80 THR A N 1
ATOM 624 C CA . THR A 1 80 ? -2.455 -0.918 10.470 1.00 97.81 80 THR A CA 1
ATOM 625 C C . THR A 1 80 ? -3.605 -1.623 9.766 1.00 97.81 80 THR A C 1
ATOM 627 O O . THR A 1 80 ? -4.353 -2.380 10.385 1.00 97.81 80 THR A O 1
ATOM 630 N N . VAL A 1 81 ? -3.772 -1.339 8.478 1.00 98.31 81 VAL A N 1
ATOM 631 C CA . VAL A 1 81 ? -4.882 -1.844 7.672 1.00 98.31 81 VAL A CA 1
ATOM 632 C C . VAL A 1 81 ? -4.310 -2.568 6.464 1.00 98.31 81 VAL A C 1
ATOM 634 O O . VAL A 1 81 ? -3.608 -1.955 5.670 1.00 98.31 81 VAL A O 1
ATOM 637 N N . SER A 1 82 ? -4.611 -3.850 6.297 1.00 98.56 82 SER A N 1
ATOM 638 C CA . SER A 1 82 ? -4.184 -4.611 5.115 1.00 98.56 82 SER A CA 1
ATOM 639 C C . SER A 1 82 ? -5.279 -4.644 4.059 1.00 98.56 82 SER A C 1
ATOM 641 O O . SER A 1 82 ? -6.432 -4.914 4.386 1.00 98.56 82 SER A O 1
ATOM 643 N N . LEU A 1 83 ? -4.927 -4.391 2.795 1.00 98.50 83 LEU A N 1
ATOM 644 C CA . LEU A 1 83 ? -5.832 -4.578 1.662 1.00 98.50 83 LEU A CA 1
ATOM 645 C C . LEU A 1 83 ? -5.636 -5.982 1.082 1.00 98.50 83 LEU A C 1
ATOM 647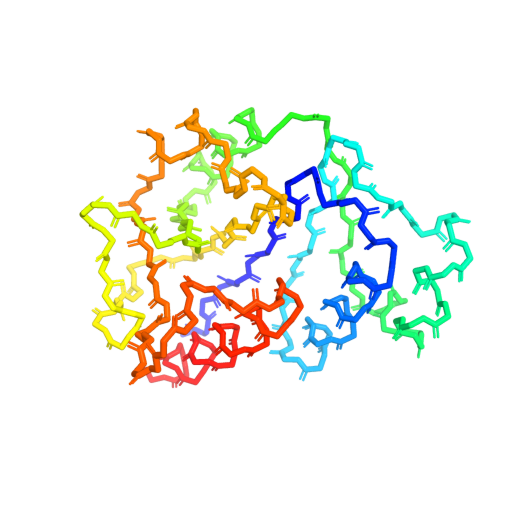 O O . LEU A 1 83 ? -4.739 -6.191 0.268 1.00 98.50 83 LEU A O 1
ATOM 651 N N . GLU A 1 84 ? -6.471 -6.931 1.498 1.00 97.94 84 GLU A N 1
ATOM 652 C CA . GLU A 1 84 ? -6.361 -8.331 1.079 1.00 97.94 84 GLU A CA 1
ATOM 653 C C . GLU A 1 84 ? -7.720 -9.042 1.088 1.00 97.94 84 GLU A C 1
ATOM 655 O O . GLU A 1 84 ? -8.571 -8.797 1.946 1.00 97.94 84 GLU A O 1
ATOM 660 N N . ILE A 1 85 ? -7.921 -9.958 0.138 1.00 95.75 85 ILE A N 1
ATOM 661 C CA . ILE A 1 85 ? -9.101 -10.824 0.086 1.00 95.75 85 ILE A CA 1
ATOM 662 C C . ILE A 1 85 ? -8.761 -12.136 0.794 1.00 95.75 85 ILE A C 1
ATOM 664 O O . ILE A 1 85 ? -8.262 -13.086 0.197 1.00 95.75 85 ILE A O 1
ATOM 668 N N . CYS A 1 86 ? -9.067 -12.201 2.086 1.00 94.25 86 CYS A N 1
ATOM 669 C CA . CYS A 1 86 ? -8.907 -13.412 2.889 1.00 94.25 86 CYS A CA 1
ATOM 670 C C . CYS A 1 86 ? -10.120 -13.662 3.792 1.00 94.25 86 CYS A C 1
ATOM 672 O O . CYS A 1 86 ? -11.024 -12.824 3.910 1.00 94.25 86 CYS A O 1
ATOM 674 N N . GLU A 1 87 ? -10.148 -14.820 4.449 1.00 92.12 87 GLU A N 1
ATOM 675 C CA . GLU A 1 87 ? -11.122 -15.088 5.506 1.00 92.12 87 GLU A CA 1
ATOM 676 C C . GLU A 1 87 ? -11.012 -14.015 6.604 1.00 92.12 87 GLU A C 1
ATOM 678 O O . GLU A 1 87 ? -9.915 -13.606 6.978 1.00 92.12 87 GLU A O 1
ATOM 683 N N . GLY A 1 88 ? -12.154 -13.502 7.067 1.00 92.12 88 GLY A N 1
ATOM 684 C CA . GLY A 1 88 ? -12.206 -12.427 8.064 1.00 92.12 88 GLY A CA 1
ATOM 685 C C . GLY A 1 88 ? -11.996 -11.004 7.528 1.00 92.12 88 GLY A C 1
ATOM 686 O O . GLY A 1 88 ? -12.157 -10.059 8.297 1.00 92.12 88 GLY A O 1
ATOM 687 N N . SER A 1 89 ? -11.699 -10.818 6.235 1.00 96.50 89 SER A N 1
ATOM 688 C CA . SER A 1 89 ? -11.626 -9.477 5.630 1.00 96.50 89 SER A CA 1
ATOM 689 C C . SER A 1 89 ? -12.998 -8.793 5.600 1.00 96.50 89 SER A C 1
ATOM 691 O O . SER A 1 89 ? -13.988 -9.390 5.155 1.00 96.50 89 SER A O 1
ATOM 693 N N . MET A 1 90 ? -13.055 -7.533 6.037 1.00 97.38 90 MET A N 1
ATOM 694 C CA . MET A 1 90 ? -14.265 -6.707 5.983 1.00 97.38 90 MET A CA 1
ATOM 695 C C . MET A 1 90 ? -14.365 -5.945 4.662 1.00 97.38 90 MET A C 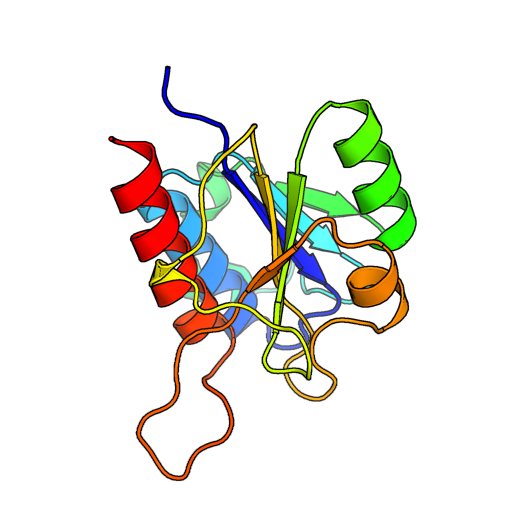1
ATOM 697 O O . MET A 1 90 ? -13.348 -5.589 4.065 1.00 97.38 90 MET A O 1
ATOM 701 N N . ASP A 1 91 ? -15.579 -5.649 4.208 1.00 97.38 91 ASP A N 1
ATOM 702 C CA . ASP A 1 91 ? -15.754 -4.808 3.028 1.00 97.38 91 ASP A CA 1
ATOM 703 C C . ASP A 1 91 ? -15.258 -3.390 3.334 1.00 97.38 91 ASP A C 1
ATOM 705 O O . ASP A 1 91 ? -15.529 -2.823 4.394 1.00 97.38 91 ASP A O 1
ATOM 709 N N . ILE A 1 92 ? -14.518 -2.790 2.399 1.00 97.19 92 ILE A N 1
ATOM 710 C CA . ILE A 1 92 ? -13.973 -1.433 2.562 1.00 97.19 92 ILE A CA 1
ATOM 711 C C . ILE A 1 92 ? -15.063 -0.381 2.823 1.00 97.19 92 ILE A C 1
ATOM 713 O O . ILE A 1 92 ? -14.813 0.659 3.435 1.00 97.19 92 ILE A O 1
ATOM 717 N N . GLU A 1 93 ? -16.289 -0.652 2.383 1.00 94.94 93 GLU A N 1
ATOM 718 C CA . GLU A 1 93 ? -17.463 0.184 2.625 1.00 94.94 93 GLU A CA 1
ATOM 719 C C . GLU A 1 93 ? -17.882 0.205 4.099 1.00 94.94 93 GLU A C 1
ATOM 721 O O . GLU A 1 93 ? -18.382 1.228 4.565 1.00 94.94 93 GLU A O 1
ATOM 726 N N . ASP A 1 94 ? -17.589 -0.850 4.853 1.00 95.56 94 ASP A N 1
ATOM 727 C CA . ASP A 1 94 ? -17.891 -0.947 6.281 1.00 95.56 94 ASP A CA 1
ATOM 728 C C . ASP A 1 94 ? -16.745 -0.424 7.156 1.00 95.56 94 ASP A C 1
ATOM 730 O O . ASP A 1 94 ? -16.888 -0.300 8.374 1.00 95.56 94 ASP A O 1
ATOM 734 N N . PHE A 1 95 ? -15.590 -0.105 6.561 1.00 95.56 95 PHE A N 1
ATOM 735 C CA . PHE A 1 95 ? -14.442 0.400 7.304 1.00 95.56 95 PHE A CA 1
ATOM 736 C C . PHE A 1 95 ? -14.733 1.779 7.914 1.00 95.56 95 PHE A C 1
ATOM 738 O O . PHE A 1 95 ? -15.217 2.701 7.240 1.00 95.56 95 PHE A O 1
ATOM 745 N N . VAL A 1 96 ? -14.383 1.924 9.196 1.00 92.56 96 VAL A N 1
ATOM 746 C CA . VAL A 1 96 ? -14.565 3.146 9.985 1.00 92.56 96 VAL A CA 1
ATOM 747 C C . VAL A 1 96 ? -13.232 3.582 10.573 1.00 92.56 96 VAL A C 1
ATOM 749 O O . VAL A 1 96 ? -12.596 2.845 11.324 1.00 92.56 96 VAL A O 1
ATOM 752 N N . PHE A 1 97 ? -12.851 4.825 10.290 1.00 91.31 97 PHE A N 1
ATOM 753 C CA . PHE A 1 97 ? -11.627 5.418 10.807 1.00 91.31 97 PHE A CA 1
ATOM 754 C C . PHE A 1 97 ? -11.705 5.674 12.314 1.00 91.31 97 PHE A C 1
ATOM 756 O O . PHE A 1 97 ? -12.499 6.503 12.770 1.00 91.31 97 PHE A O 1
ATOM 763 N N . LYS A 1 98 ? -10.812 5.045 13.082 1.00 88.25 98 LYS A N 1
ATOM 764 C CA . LYS A 1 98 ? -10.632 5.344 14.513 1.00 88.25 98 LYS A CA 1
ATOM 765 C C . LYS A 1 98 ? -9.472 6.305 14.763 1.00 88.25 98 LYS A C 1
ATOM 767 O O . LYS A 1 98 ? -9.552 7.138 15.662 1.00 88.25 98 LYS A O 1
ATOM 772 N N . LYS A 1 99 ? -8.419 6.210 13.954 1.00 92.62 99 LYS A N 1
ATOM 773 C CA . LYS A 1 99 ? -7.173 6.988 14.040 1.00 92.62 99 LYS A CA 1
ATOM 774 C C . LYS A 1 99 ? -6.558 7.146 12.643 1.00 92.62 99 LYS A C 1
ATOM 776 O O . LYS A 1 99 ? -7.179 6.745 11.658 1.00 92.62 99 LYS A O 1
ATOM 781 N N . ASP A 1 100 ? -5.392 7.780 12.560 1.00 96.62 100 ASP A N 1
ATOM 782 C CA . ASP A 1 100 ? -4.588 7.804 11.333 1.00 96.62 100 ASP A CA 1
ATOM 783 C C . ASP A 1 100 ? -4.300 6.367 10.891 1.00 96.62 100 ASP A C 1
ATOM 785 O O . ASP A 1 100 ? -4.129 5.495 11.743 1.00 96.62 100 ASP A O 1
ATOM 789 N N . ILE A 1 101 ? -4.269 6.091 9.588 1.00 97.06 101 ILE A N 1
ATOM 790 C CA . ILE A 1 101 ? -4.130 4.711 9.103 1.00 97.06 101 ILE A CA 1
ATOM 791 C C . ILE A 1 101 ? -2.921 4.542 8.193 1.00 97.06 101 ILE A C 1
ATOM 793 O O . ILE A 1 101 ? -2.501 5.458 7.484 1.00 97.06 101 ILE A O 1
ATOM 797 N N . CYS A 1 102 ? -2.375 3.336 8.213 1.00 98.06 102 CYS A N 1
ATOM 798 C CA . CYS A 1 102 ? -1.341 2.880 7.312 1.00 98.06 102 CYS A CA 1
ATOM 799 C C . CYS A 1 102 ? -1.869 1.674 6.533 1.00 98.06 102 CYS A C 1
ATOM 801 O O . CYS A 1 102 ? -2.132 0.622 7.119 1.00 98.06 102 CYS A O 1
ATOM 803 N N . LEU A 1 103 ? -2.060 1.862 5.227 1.00 98.62 103 LEU A N 1
ATOM 804 C CA . LEU A 1 103 ? -2.606 0.865 4.316 1.00 98.62 103 LEU A CA 1
ATOM 805 C C . LEU A 1 103 ? -1.485 0.004 3.723 1.00 98.62 103 LEU A C 1
ATOM 807 O O . LEU A 1 103 ? -0.650 0.515 2.980 1.00 98.62 103 LEU A O 1
ATOM 811 N N . PHE A 1 104 ? -1.494 -1.295 3.998 1.00 98.69 104 PHE A N 1
ATOM 812 C CA . PHE A 1 104 ? -0.549 -2.266 3.456 1.00 98.69 104 PHE A CA 1
ATOM 813 C C . PHE A 1 104 ? -1.090 -2.890 2.169 1.00 98.69 104 PHE A C 1
ATOM 815 O O . PHE A 1 104 ? -2.213 -3.395 2.124 1.00 98.69 104 PHE A O 1
ATOM 822 N N . LEU A 1 105 ? -0.261 -2.855 1.127 1.00 98.56 105 LEU A N 1
ATOM 823 C CA . LEU A 1 105 ? -0.466 -3.510 -0.159 1.00 98.56 105 LEU A CA 1
ATOM 824 C C . LEU A 1 105 ? 0.580 -4.606 -0.321 1.00 98.56 105 LEU A C 1
ATOM 826 O O . LEU A 1 105 ? 1.762 -4.383 -0.057 1.00 98.56 105 LEU A O 1
ATOM 830 N N . GLY A 1 106 ? 0.138 -5.767 -0.787 1.00 95.19 106 GLY A N 1
ATOM 831 C CA . GLY A 1 106 ? 0.985 -6.940 -0.933 1.00 95.19 106 GLY A CA 1
ATOM 832 C C . GLY A 1 106 ? 1.471 -7.195 -2.352 1.00 95.19 106 GLY A C 1
ATOM 833 O O . GLY A 1 106 ? 0.985 -6.613 -3.325 1.00 95.19 106 GLY A O 1
ATOM 834 N N . ASN A 1 107 ? 2.416 -8.125 -2.455 1.00 96.69 107 ASN A N 1
ATOM 835 C CA . ASN A 1 107 ? 2.995 -8.596 -3.704 1.00 96.69 107 ASN A CA 1
ATOM 836 C C . ASN A 1 107 ? 1.922 -9.089 -4.692 1.00 96.69 107 ASN A C 1
ATOM 838 O O . ASN A 1 107 ? 0.941 -9.719 -4.310 1.00 96.69 107 ASN A O 1
ATOM 842 N N . GLU A 1 108 ? 2.150 -8.896 -5.991 1.00 93.56 108 GLU A N 1
ATOM 843 C CA . GLU A 1 108 ? 1.171 -9.235 -7.030 1.00 93.56 108 GLU A CA 1
ATOM 844 C C . GLU A 1 108 ? 0.824 -10.729 -7.129 1.00 93.56 108 GLU A C 1
ATOM 846 O O . GLU A 1 108 ? -0.202 -11.076 -7.713 1.00 93.56 108 GLU A O 1
ATOM 851 N N . VAL A 1 109 ? 1.692 -11.609 -6.622 1.00 92.00 109 VAL A N 1
ATOM 852 C CA . VAL A 1 109 ? 1.522 -13.066 -6.675 1.00 92.00 109 VAL A CA 1
ATOM 853 C C . VAL A 1 109 ? 1.158 -13.630 -5.309 1.00 92.00 109 VAL A C 1
ATOM 855 O O . VAL A 1 109 ? 0.249 -14.449 -5.222 1.00 92.00 109 VAL A O 1
ATOM 858 N N . SER A 1 110 ? 1.878 -13.233 -4.257 1.00 94.00 110 SER A N 1
ATOM 859 C CA . SER A 1 110 ? 1.687 -13.797 -2.915 1.00 94.00 110 SER A CA 1
ATOM 860 C C . SER A 1 110 ? 0.732 -13.002 -2.029 1.00 94.00 110 SER A C 1
ATOM 862 O O . SER A 1 110 ? 0.454 -13.455 -0.924 1.00 94.00 110 SER A O 1
ATOM 864 N N . GLY A 1 111 ? 0.256 -11.840 -2.481 1.00 95.56 111 GLY A N 1
ATOM 865 C CA . GLY A 1 111 ? -0.563 -10.957 -1.661 1.00 95.56 111 GLY A CA 1
ATOM 866 C C . GLY A 1 111 ? 0.222 -10.350 -0.499 1.00 95.56 111 GLY A C 1
ATOM 867 O O . GLY A 1 111 ? 1.457 -10.250 -0.533 1.00 95.56 111 GLY A O 1
ATOM 868 N N . VAL A 1 112 ? -0.509 -9.899 0.517 1.00 96.88 112 VAL A N 1
ATOM 869 C CA . VAL A 1 112 ? 0.059 -9.376 1.765 1.00 96.88 112 VAL A CA 1
ATOM 870 C C . VAL A 1 112 ? 0.660 -10.530 2.570 1.00 96.88 112 VAL A C 1
ATOM 872 O O . VAL A 1 112 ? 0.047 -11.587 2.718 1.00 96.88 112 VAL A O 1
ATOM 875 N N . ALA A 1 113 ? 1.871 -10.335 3.101 1.00 96.25 113 ALA A N 1
ATOM 876 C CA . ALA A 1 113 ? 2.559 -11.354 3.888 1.00 96.25 113 ALA A CA 1
ATOM 877 C C . ALA A 1 113 ? 1.734 -11.766 5.119 1.00 96.25 113 ALA A C 1
ATOM 879 O O . ALA A 1 113 ? 1.116 -10.926 5.779 1.00 96.25 113 ALA A O 1
ATOM 880 N N . LYS A 1 114 ? 1.748 -13.060 5.462 1.00 96.50 114 LYS A N 1
ATOM 881 C CA . LYS A 1 114 ? 0.951 -13.599 6.574 1.00 96.50 114 LYS A CA 1
ATOM 882 C C . LYS A 1 114 ? 1.292 -12.910 7.896 1.00 96.50 114 LYS A C 1
ATOM 884 O O . LYS A 1 114 ? 0.401 -12.605 8.675 1.00 96.50 114 LYS A O 1
ATOM 889 N N . GLU A 1 115 ? 2.565 -12.623 8.116 1.00 96.88 115 GLU A N 1
ATOM 890 C CA . GLU A 1 115 ? 3.073 -11.933 9.296 1.00 96.88 115 GLU A CA 1
ATOM 891 C C . GLU A 1 115 ? 2.475 -10.526 9.433 1.00 96.88 115 GLU A C 1
ATOM 893 O O . GLU A 1 115 ? 2.214 -10.082 10.546 1.00 96.88 115 GLU A O 1
ATOM 898 N N . ILE A 1 116 ? 2.201 -9.846 8.312 1.00 97.94 116 ILE A N 1
ATOM 899 C CA . ILE A 1 116 ? 1.523 -8.545 8.290 1.00 97.94 116 ILE A CA 1
ATOM 900 C C . ILE A 1 116 ? 0.027 -8.693 8.540 1.00 97.94 116 ILE A C 1
ATOM 902 O O . ILE A 1 116 ? -0.538 -7.907 9.301 1.00 97.94 116 ILE A O 1
ATOM 906 N N . LEU A 1 117 ? -0.619 -9.701 7.950 1.00 97.75 117 LEU A N 1
ATOM 907 C CA . LEU A 1 117 ? -2.032 -9.986 8.211 1.00 97.75 117 LEU A CA 1
ATOM 908 C C . LEU A 1 117 ? -2.269 -10.295 9.696 1.00 97.75 117 LEU A C 1
ATOM 910 O O . LEU A 1 117 ? -3.178 -9.724 10.294 1.00 97.75 117 LEU A O 1
ATOM 914 N N . ASP A 1 118 ? -1.412 -11.124 10.300 1.00 97.12 118 ASP A N 1
ATOM 915 C CA . ASP A 1 118 ? -1.501 -11.547 11.703 1.00 97.12 118 ASP A CA 1
ATOM 916 C C . ASP A 1 118 ? -1.378 -10.365 12.683 1.00 97.12 118 ASP A C 1
ATOM 918 O O . ASP A 1 118 ? -1.968 -10.392 13.766 1.00 97.12 118 ASP A O 1
ATOM 922 N N . ILE A 1 119 ? -0.619 -9.323 12.321 1.00 96.69 119 ILE A N 1
ATOM 923 C CA . ILE A 1 119 ? -0.438 -8.128 13.156 1.00 96.69 119 ILE A CA 1
ATOM 924 C C . ILE A 1 119 ? -1.284 -6.939 12.704 1.00 96.69 119 ILE A C 1
ATOM 926 O O . ILE A 1 119 ? -1.207 -5.896 13.346 1.00 96.69 119 ILE A O 1
ATOM 930 N N . SER A 1 120 ? -2.068 -7.035 11.632 1.00 97.19 120 SER A N 1
ATOM 931 C CA . SER A 1 120 ? -2.914 -5.923 11.189 1.00 97.19 120 SER A CA 1
ATOM 932 C C . SER A 1 120 ? -4.045 -5.677 12.187 1.00 97.19 120 SER A C 1
ATOM 934 O O . SER A 1 120 ? -4.640 -6.611 12.714 1.00 97.19 120 SER A O 1
ATOM 936 N N . ASP A 1 121 ? -4.368 -4.411 12.454 1.00 97.19 121 ASP A N 1
ATOM 937 C CA . ASP A 1 121 ? -5.527 -4.067 13.291 1.00 97.19 121 ASP A CA 1
ATOM 938 C C . ASP A 1 121 ? -6.843 -4.368 12.555 1.00 97.19 121 ASP A C 1
ATOM 940 O O . ASP A 1 121 ? -7.863 -4.669 13.176 1.00 97.19 121 ASP A O 1
ATOM 944 N N . CYS A 1 122 ? -6.814 -4.292 11.222 1.00 96.31 122 CYS A N 1
ATOM 945 C CA . CYS A 1 122 ? -7.935 -4.611 10.355 1.00 96.31 122 CYS A CA 1
ATOM 946 C C . CYS A 1 122 ? -7.447 -5.134 8.998 1.00 96.31 122 CYS A C 1
ATOM 948 O O . CYS A 1 122 ? -6.411 -4.706 8.486 1.00 96.31 122 CYS A O 1
ATOM 950 N N . ILE A 1 123 ? -8.227 -6.025 8.388 1.00 98.44 123 ILE A N 1
ATOM 951 C CA . ILE A 1 123 ? -8.040 -6.451 7.002 1.00 98.44 123 ILE A CA 1
ATOM 952 C C . ILE A 1 123 ? -9.297 -6.049 6.236 1.00 98.44 123 ILE A C 1
ATOM 954 O O . ILE A 1 123 ? -10.403 -6.462 6.589 1.00 98.44 123 ILE A O 1
ATOM 958 N N . ILE A 1 124 ? -9.123 -5.236 5.200 1.00 98.25 124 ILE A N 1
ATOM 959 C CA . ILE A 1 124 ? -10.198 -4.764 4.330 1.00 98.25 124 ILE A CA 1
ATOM 960 C C . ILE A 1 124 ? -10.069 -5.390 2.944 1.00 98.25 124 ILE A C 1
ATOM 962 O O . ILE A 1 124 ? -8.967 -5.666 2.470 1.00 98.25 124 ILE A O 1
ATOM 966 N N . LYS A 1 125 ? -11.196 -5.541 2.254 1.00 98.06 125 LYS A N 1
ATOM 967 C CA . LYS A 1 125 ? -11.252 -5.987 0.862 1.00 98.06 125 LYS A CA 1
ATOM 968 C C . LYS A 1 125 ? -12.114 -5.075 0.001 1.00 98.06 125 LYS A C 1
ATOM 970 O O . LYS A 1 125 ? -13.022 -4.396 0.479 1.00 98.06 125 LYS A O 1
ATOM 975 N N . ILE A 1 126 ? -11.846 -5.115 -1.300 1.00 97.81 126 ILE A N 1
ATOM 976 C CA . ILE A 1 126 ? -12.751 -4.585 -2.321 1.00 97.81 126 ILE A CA 1
ATOM 977 C C . ILE A 1 126 ? -13.697 -5.730 -2.713 1.00 97.81 126 ILE A C 1
ATOM 979 O O . ILE A 1 126 ? -13.204 -6.774 -3.153 1.00 97.81 126 ILE A O 1
ATOM 983 N N . PRO A 1 127 ? -15.025 -5.576 -2.578 1.00 95.25 127 PRO A N 1
ATOM 984 C CA . PRO A 1 127 ? -15.975 -6.615 -2.968 1.00 95.25 127 PRO A CA 1
ATOM 985 C C . PRO A 1 127 ? -15.874 -6.953 -4.460 1.00 95.25 127 PRO A C 1
ATOM 987 O O . PRO A 1 127 ? -15.978 -6.078 -5.323 1.00 95.25 127 PRO A O 1
ATOM 990 N N . MET A 1 128 ? -15.676 -8.233 -4.781 1.00 95.31 128 MET A N 1
ATOM 991 C CA . MET A 1 128 ? -15.609 -8.721 -6.161 1.00 95.31 128 MET A CA 1
ATOM 992 C C . MET A 1 128 ? -16.974 -9.262 -6.593 1.00 95.31 128 MET A C 1
ATOM 994 O O . MET A 1 128 ? -17.453 -10.257 -6.059 1.00 95.31 128 MET A O 1
ATOM 998 N N . ALA A 1 129 ? -17.594 -8.637 -7.595 1.00 93.81 129 ALA A N 1
ATOM 999 C CA . ALA A 1 129 ? -18.878 -9.088 -8.151 1.00 93.81 129 ALA A CA 1
ATOM 1000 C C . ALA A 1 129 ? -18.733 -10.058 -9.344 1.00 93.81 129 ALA A C 1
ATOM 1002 O O . ALA A 1 129 ? -19.720 -10.578 -9.863 1.00 93.81 129 ALA A O 1
ATOM 1003 N N . GLY A 1 130 ? -17.507 -10.253 -9.837 1.00 94.31 130 GLY A N 1
ATOM 1004 C CA . GLY A 1 130 ? -17.213 -11.051 -11.026 1.00 94.31 130 GLY A CA 1
ATOM 1005 C C . GLY A 1 130 ? -16.596 -12.413 -10.714 1.00 94.31 130 GLY A C 1
ATOM 1006 O O . GLY A 1 130 ? -16.509 -12.844 -9.573 1.00 94.31 130 GLY A O 1
ATOM 1007 N N . LYS A 1 131 ? -16.110 -13.084 -11.765 1.00 92.56 131 LYS A N 1
ATOM 1008 C CA . LYS A 1 131 ? -15.388 -14.368 -11.655 1.00 92.56 131 LYS A CA 1
ATOM 1009 C C . LYS A 1 131 ? -13.913 -14.222 -11.274 1.00 92.56 131 LYS A C 1
ATOM 1011 O O . LYS A 1 131 ? -13.241 -15.223 -11.059 1.00 92.56 131 LYS A O 1
ATOM 1016 N N . LYS A 1 132 ? -13.372 -13.004 -11.329 1.00 90.88 132 LYS A N 1
ATOM 1017 C CA . LYS A 1 132 ? -11.979 -12.738 -10.968 1.00 90.88 132 LYS A CA 1
ATOM 1018 C C . LYS A 1 132 ? -11.867 -12.629 -9.457 1.00 90.88 132 LYS A C 1
ATOM 1020 O O . LYS A 1 132 ? -12.711 -12.009 -8.824 1.00 90.88 132 LYS A O 1
ATOM 1025 N N . GLU A 1 133 ? -10.796 -13.204 -8.933 1.00 87.94 133 GLU A N 1
ATOM 1026 C CA . GLU A 1 133 ? -10.528 -13.268 -7.496 1.00 87.94 133 GLU A CA 1
ATOM 1027 C C . GLU A 1 133 ? -9.698 -12.077 -7.006 1.00 87.94 133 GLU A C 1
ATOM 1029 O O . GLU A 1 133 ? -9.568 -11.875 -5.807 1.00 87.94 133 GLU A O 1
ATOM 1034 N N . SER A 1 134 ? -9.153 -11.266 -7.919 1.00 93.56 134 SER A N 1
ATOM 1035 C CA . SER A 1 134 ? -8.362 -10.085 -7.580 1.00 93.56 134 SER A CA 1
ATOM 1036 C C . SER A 1 134 ? -8.302 -9.066 -8.723 1.00 93.56 134 SER A C 1
ATOM 1038 O O . SER A 1 134 ? -8.635 -9.352 -9.882 1.00 93.56 134 SER A O 1
ATOM 1040 N N . LEU A 1 135 ? -7.853 -7.860 -8.375 1.00 96.62 135 LEU A N 1
ATOM 1041 C CA . LEU A 1 135 ? -7.510 -6.780 -9.296 1.00 96.62 135 LEU A CA 1
ATOM 1042 C C . LEU A 1 135 ? -5.987 -6.588 -9.338 1.00 96.62 135 LEU A C 1
ATOM 1044 O O . LEU A 1 135 ? -5.256 -7.034 -8.456 1.00 96.62 135 LEU A O 1
ATOM 1048 N N . ASN A 1 136 ? -5.502 -5.887 -10.365 1.00 97.62 136 ASN A N 1
ATOM 1049 C CA . ASN A 1 136 ? -4.124 -5.395 -10.378 1.00 97.62 136 ASN A CA 1
ATOM 1050 C C . ASN A 1 136 ? -3.883 -4.493 -9.151 1.00 97.62 136 ASN A C 1
ATOM 1052 O O . ASN A 1 136 ? -4.712 -3.638 -8.860 1.00 97.62 136 ASN A O 1
ATOM 1056 N N . VAL A 1 137 ? -2.738 -4.639 -8.478 1.00 98.31 137 VAL A N 1
ATOM 1057 C CA . VAL A 1 137 ? -2.446 -3.933 -7.216 1.00 98.31 137 VAL A CA 1
ATOM 1058 C C . VAL A 1 137 ? -2.531 -2.405 -7.315 1.00 98.31 137 VAL A C 1
ATOM 1060 O O . VAL A 1 137 ? -3.031 -1.772 -6.390 1.00 98.31 137 VAL A O 1
ATOM 1063 N N . ALA A 1 138 ? -2.131 -1.798 -8.438 1.00 98.44 138 ALA A N 1
ATOM 1064 C CA . ALA A 1 138 ? -2.253 -0.353 -8.626 1.00 98.44 138 ALA A CA 1
ATOM 1065 C C . ALA A 1 138 ? -3.720 0.080 -8.777 1.00 98.44 138 ALA A C 1
ATOM 1067 O O . ALA A 1 138 ? -4.120 1.121 -8.258 1.00 98.44 138 ALA A O 1
ATOM 1068 N N . VAL A 1 139 ? -4.544 -0.748 -9.426 1.00 98.44 139 VAL A N 1
ATOM 1069 C CA . VAL A 1 139 ? -5.997 -0.535 -9.520 1.00 98.44 139 VAL A CA 1
ATOM 1070 C C . VAL A 1 139 ? -6.661 -0.719 -8.154 1.00 98.44 139 VAL A C 1
ATOM 1072 O O . VAL A 1 139 ? -7.452 0.131 -7.749 1.00 98.44 139 VAL A O 1
ATOM 1075 N N . SER A 1 140 ? -6.311 -1.783 -7.422 1.00 98.38 140 SER A N 1
ATOM 1076 C CA . SER A 1 140 ? -6.789 -2.029 -6.056 1.00 98.38 140 SER A CA 1
ATOM 1077 C C . SER A 1 140 ? -6.468 -0.851 -5.142 1.00 98.38 140 SER A C 1
ATOM 1079 O O . SER A 1 140 ? -7.353 -0.345 -4.458 1.00 98.38 140 SER A O 1
ATOM 1081 N N . PHE A 1 141 ? -5.224 -0.365 -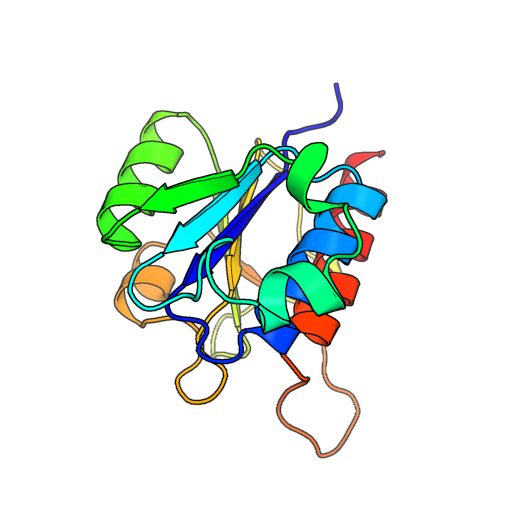5.184 1.00 98.69 141 PHE A N 1
ATOM 1082 C CA . PHE A 1 141 ? -4.816 0.820 -4.443 1.00 98.69 141 PHE A CA 1
ATOM 1083 C C . PHE A 1 141 ? -5.650 2.041 -4.824 1.00 98.69 141 PHE A C 1
ATOM 1085 O O . PHE A 1 141 ? -6.163 2.710 -3.936 1.00 98.69 141 PHE A O 1
ATOM 1092 N N . GLY A 1 142 ? -5.833 2.323 -6.117 1.00 98.62 142 GLY A N 1
ATOM 1093 C CA . GLY A 1 142 ? -6.602 3.489 -6.549 1.00 98.62 142 GLY A CA 1
ATOM 1094 C C . GLY A 1 142 ? -8.049 3.476 -6.051 1.00 98.62 142 GLY A C 1
ATOM 1095 O O . GLY A 1 142 ? -8.533 4.496 -5.562 1.00 98.62 142 GLY A O 1
ATOM 1096 N N . ILE A 1 143 ? -8.716 2.319 -6.104 1.00 98.38 143 ILE A N 1
ATOM 1097 C CA . ILE A 1 143 ? -10.073 2.148 -5.563 1.00 98.38 143 ILE A CA 1
ATOM 1098 C C . ILE A 1 143 ? -10.067 2.348 -4.045 1.00 98.38 143 ILE A C 1
ATOM 1100 O O . ILE A 1 143 ? -10.862 3.132 -3.522 1.00 98.38 143 ILE A O 1
ATOM 1104 N N . ALA A 1 144 ? -9.159 1.667 -3.342 1.00 98.31 144 ALA A N 1
ATOM 1105 C CA . ALA A 1 144 ? -9.112 1.695 -1.889 1.00 98.31 144 ALA A CA 1
ATOM 1106 C C . ALA A 1 144 ? -8.763 3.085 -1.348 1.00 98.31 144 ALA A C 1
ATOM 1108 O O . ALA A 1 144 ? -9.483 3.622 -0.510 1.00 98.31 144 ALA A O 1
ATOM 1109 N N . ALA A 1 145 ? -7.704 3.702 -1.869 1.00 97.81 145 ALA A N 1
ATOM 1110 C CA . ALA A 1 145 ? -7.266 5.036 -1.486 1.00 97.81 145 ALA A CA 1
ATOM 1111 C C . ALA A 1 145 ? -8.356 6.081 -1.744 1.00 97.81 145 ALA A C 1
ATOM 1113 O O . ALA A 1 145 ? -8.628 6.900 -0.867 1.00 97.81 145 ALA A O 1
ATOM 1114 N N . TYR A 1 146 ? -9.033 6.034 -2.897 1.00 97.56 146 TYR A N 1
ATOM 1115 C CA . TYR A 1 146 ? -10.129 6.959 -3.183 1.00 97.56 146 TYR A CA 1
ATOM 1116 C C . TYR A 1 146 ? -11.288 6.786 -2.193 1.00 97.56 146 TYR A C 1
ATOM 1118 O O . TYR A 1 146 ? -11.729 7.765 -1.588 1.00 97.56 146 TYR A O 1
ATOM 1126 N N . ALA A 1 147 ? -11.746 5.548 -1.974 1.00 96.56 147 ALA A N 1
ATOM 1127 C CA . ALA A 1 147 ? -12.827 5.250 -1.034 1.00 96.56 147 ALA A CA 1
ATOM 1128 C C . ALA A 1 147 ? -12.491 5.718 0.394 1.00 96.56 147 ALA A C 1
ATOM 1130 O O . ALA A 1 147 ? -13.304 6.376 1.047 1.00 96.56 147 ALA A O 1
ATOM 1131 N N . LEU A 1 148 ? -11.266 5.447 0.852 1.00 95.94 148 LEU A N 1
ATOM 1132 C CA . LEU A 1 148 ? -10.760 5.856 2.161 1.00 95.94 148 LEU A CA 1
ATOM 1133 C C . LEU A 1 148 ? -10.672 7.383 2.292 1.00 95.94 148 LEU A C 1
ATOM 1135 O O . LEU A 1 148 ? -11.164 7.938 3.274 1.00 95.94 148 LEU A O 1
ATOM 1139 N N . LYS A 1 149 ? -10.125 8.091 1.294 1.00 93.94 149 LYS A N 1
ATOM 1140 C CA . LYS A 1 149 ? -10.056 9.563 1.303 1.00 93.94 149 LYS A CA 1
ATOM 1141 C C . LYS A 1 149 ? -11.442 10.207 1.294 1.00 93.94 149 LYS A C 1
ATOM 1143 O O . LYS A 1 149 ? -11.630 11.211 1.973 1.00 93.94 149 LYS A O 1
ATOM 1148 N N . MET A 1 150 ? -12.415 9.657 0.563 1.00 91.19 150 MET A N 1
ATOM 1149 C CA . MET A 1 150 ? -13.783 10.194 0.565 1.00 91.19 150 MET A CA 1
ATOM 1150 C C . MET A 1 150 ? -14.476 9.990 1.915 1.00 91.19 150 MET A C 1
ATOM 1152 O O . MET A 1 150 ? -15.126 10.909 2.407 1.00 91.19 150 MET A O 1
ATOM 1156 N N . LYS A 1 151 ? -14.285 8.829 2.550 1.00 88.88 151 LYS A N 1
ATOM 1157 C CA . LYS A 1 151 ? -14.797 8.550 3.900 1.00 88.88 151 LYS A CA 1
ATOM 1158 C C . LYS A 1 151 ? -14.164 9.434 4.975 1.00 88.88 151 LYS A C 1
ATOM 1160 O O . LYS A 1 151 ? -14.853 9.842 5.896 1.00 88.88 151 LYS A O 1
ATOM 1165 N N . ASN A 1 152 ? -12.873 9.743 4.865 1.00 82.69 152 ASN A N 1
ATOM 1166 C CA . ASN A 1 152 ? -12.141 10.526 5.866 1.00 82.69 152 ASN A CA 1
ATOM 1167 C C . ASN A 1 152 ? -12.466 12.034 5.854 1.00 82.69 152 ASN A C 1
ATOM 1169 O O . ASN A 1 152 ? -12.093 12.752 6.781 1.00 82.69 152 ASN A O 1
ATOM 1173 N N . LYS A 1 153 ? -13.138 12.523 4.804 1.00 71.19 153 LYS A N 1
ATOM 1174 C CA . LYS A 1 153 ? -13.640 13.906 4.724 1.00 71.19 153 LYS A CA 1
ATOM 1175 C C . LYS A 1 153 ? -14.939 14.126 5.506 1.00 71.19 153 LYS A C 1
ATOM 1177 O O . LYS A 1 153 ? -15.339 15.278 5.667 1.00 71.19 153 LYS A O 1
ATOM 1182 N N . VAL A 1 154 ? -15.587 13.045 5.940 1.00 53.09 154 VAL A N 1
ATOM 1183 C CA . VAL A 1 154 ? -16.806 13.043 6.763 1.00 53.09 154 VAL A CA 1
ATOM 1184 C C . VAL A 1 154 ? -16.420 12.917 8.233 1.00 53.09 154 VAL A C 1
ATOM 1186 O O . VAL A 1 154 ? -17.002 13.671 9.041 1.00 53.09 154 VAL A O 1
#

Radius of gyration: 14.23 Å; chains: 1; bounding box: 35×32×35 Å

pLDDT: mean 95.8, std 5.6, range [53.09, 98.81]

Secondary structure (DSSP, 8-state):
-PPPEEEEEES---HHHHHHHHHHHHHTT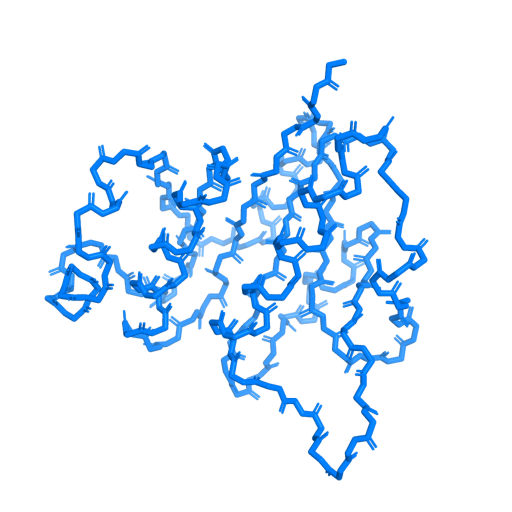-SEEEEETT---TTSHHHHHHHTTGGGSS-EEEES-HHHHHHHHHHTTEEEEEE---TTPEEGGG---SSEEEEEE-BTTTBS-HHHHHH-SEEEEPPP-SS-S---HHHHHHHHHHHHHHHHT-